Protein AF-A0AAV5ECK4-F1 (afdb_monomer)

Organism: NCBI:txid191504

Structure (mmCIF, N/CA/C/O backbone):
data_AF-A0AAV5ECK4-F1
#
_entry.id   AF-A0AAV5ECK4-F1
#
loop_
_atom_site.group_PDB
_atom_site.id
_atom_site.type_symbol
_atom_site.label_atom_id
_atom_site.label_alt_id
_atom_site.label_comp_id
_atom_site.label_asym_id
_atom_site.label_entity_id
_atom_site.label_seq_id
_atom_site.pdbx_PDB_ins_code
_atom_site.Cartn_x
_atom_site.Cartn_y
_atom_site.Cartn_z
_atom_site.occupancy
_atom_site.B_iso_or_equiv
_atom_site.auth_seq_id
_atom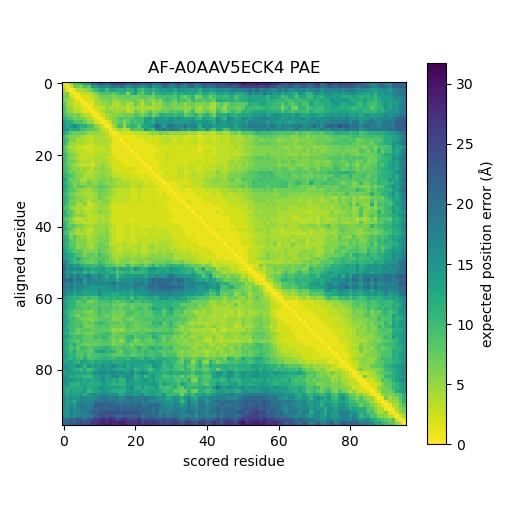_site.auth_comp_id
_atom_site.auth_asym_id
_atom_site.auth_atom_id
_atom_site.pdbx_PDB_model_num
ATOM 1 N N . MET A 1 1 ? 6.074 -8.973 14.889 1.00 43.88 1 MET A N 1
ATOM 2 C CA . MET A 1 1 ? 5.446 -9.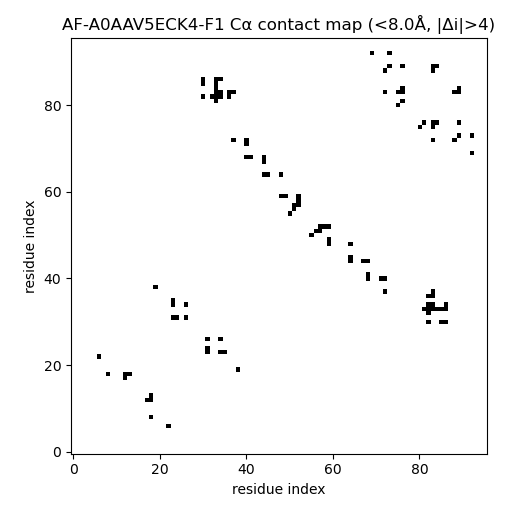143 13.557 1.00 43.88 1 MET A CA 1
ATOM 3 C C . MET A 1 1 ? 3.936 -8.927 13.726 1.00 43.88 1 MET A C 1
ATOM 5 O O . MET A 1 1 ? 3.317 -9.683 14.458 1.00 43.88 1 MET A O 1
ATOM 9 N N . PHE A 1 2 ? 3.355 -7.846 13.187 1.00 54.62 2 PHE A N 1
ATOM 10 C CA . PHE A 1 2 ? 2.052 -7.273 13.612 1.00 54.62 2 PHE A CA 1
ATOM 11 C C . PHE A 1 2 ? 0.773 -7.999 13.122 1.00 54.62 2 PHE A C 1
ATOM 13 O O . PHE A 1 2 ? -0.277 -7.379 13.009 1.00 54.62 2 PHE A O 1
ATOM 20 N N . GLY A 1 3 ? 0.812 -9.296 12.796 1.00 60.91 3 GLY A N 1
ATOM 21 C CA . GLY A 1 3 ? -0.392 -10.091 12.471 1.00 60.91 3 GLY A CA 1
ATOM 22 C C . GLY A 1 3 ? -1.171 -9.701 11.197 1.00 60.91 3 GLY A C 1
ATOM 23 O O . GLY A 1 3 ? -2.060 -10.443 10.778 1.00 60.91 3 GLY A O 1
ATOM 24 N N . LEU A 1 4 ? -0.814 -8.596 10.531 1.00 66.25 4 LEU A N 1
ATOM 25 C CA . LEU A 1 4 ? -1.465 -8.093 9.312 1.00 66.25 4 LEU A CA 1
ATOM 26 C C . LEU A 1 4 ? -1.262 -9.002 8.093 1.00 66.25 4 LEU A C 1
ATOM 28 O O . LEU A 1 4 ? -2.023 -8.911 7.138 1.00 66.25 4 LEU A O 1
ATOM 32 N N . GLN A 1 5 ? -0.301 -9.931 8.137 1.00 72.56 5 GLN A N 1
ATOM 33 C CA . GLN A 1 5 ? -0.101 -10.942 7.090 1.00 72.56 5 GLN A CA 1
ATOM 34 C C . GLN A 1 5 ? -1.371 -11.762 6.807 1.00 72.56 5 GLN A C 1
ATOM 36 O O . GLN A 1 5 ? -1.599 -12.184 5.681 1.00 72.56 5 GLN A O 1
ATOM 41 N N . ARG A 1 6 ? -2.243 -11.941 7.813 1.00 75.75 6 ARG A N 1
ATOM 42 C CA . ARG A 1 6 ? -3.525 -12.652 7.665 1.00 75.75 6 ARG A CA 1
ATOM 43 C C . ARG A 1 6 ? -4.547 -11.876 6.832 1.00 75.75 6 ARG A C 1
ATOM 45 O O . ARG A 1 6 ? -5.564 -12.441 6.440 1.00 75.75 6 ARG A O 1
ATOM 52 N N . LEU A 1 7 ? -4.298 -10.589 6.610 1.00 77.81 7 LEU A N 1
ATOM 53 C CA . LEU A 1 7 ? -5.115 -9.716 5.780 1.00 77.81 7 LEU A CA 1
ATOM 54 C C . LEU A 1 7 ? -4.578 -9.619 4.351 1.00 77.81 7 LEU A C 1
ATOM 56 O O . LEU A 1 7 ? -5.240 -8.999 3.530 1.00 77.81 7 LEU A O 1
ATOM 60 N N . ALA A 1 8 ? -3.417 -10.202 4.034 1.00 81.12 8 ALA A N 1
ATOM 61 C CA . ALA A 1 8 ? -2.884 -10.175 2.678 1.00 81.12 8 ALA A CA 1
ATOM 62 C C . ALA A 1 8 ? -3.840 -10.887 1.696 1.00 81.12 8 ALA A C 1
ATOM 64 O O . ALA A 1 8 ? -4.503 -11.858 2.084 1.00 81.12 8 ALA A O 1
ATOM 65 N N . PRO A 1 9 ? -3.942 -10.419 0.439 1.00 77.75 9 PRO A N 1
ATOM 66 C CA . PRO A 1 9 ? -4.696 -11.134 -0.580 1.00 77.75 9 PRO A CA 1
ATOM 67 C C . PRO A 1 9 ? -4.069 -12.513 -0.795 1.00 77.75 9 PRO A C 1
ATOM 69 O O . PRO A 1 9 ? -2.847 -12.649 -0.799 1.00 77.75 9 PRO A O 1
ATOM 72 N N . ASN A 1 10 ? -4.906 -13.533 -0.964 1.00 76.88 10 ASN A N 1
ATOM 73 C CA . ASN A 1 10 ? -4.474 -14.865 -1.376 1.00 76.88 10 ASN A CA 1
ATOM 74 C C . ASN A 1 10 ? -4.948 -15.139 -2.812 1.00 76.88 10 ASN A C 1
ATOM 76 O O . ASN A 1 10 ? -5.723 -14.364 -3.371 1.00 76.88 10 ASN A O 1
ATOM 80 N N . ASN A 1 11 ? -4.505 -16.250 -3.399 1.00 74.19 11 ASN A N 1
ATOM 81 C CA . ASN A 1 11 ? -4.818 -16.599 -4.791 1.00 74.19 11 ASN A CA 1
ATOM 82 C C . ASN A 1 11 ? -6.311 -16.895 -5.050 1.00 74.19 11 ASN A C 1
ATOM 84 O O . ASN A 1 11 ? -6.689 -17.076 -6.200 1.00 74.19 11 ASN A O 1
ATOM 88 N N . ASN A 1 12 ? -7.158 -16.925 -4.013 1.00 72.12 12 ASN A N 1
ATOM 89 C CA . ASN A 1 12 ? -8.587 -17.232 -4.121 1.00 72.12 12 ASN A CA 1
ATOM 90 C C . ASN A 1 12 ? -9.466 -15.967 -4.131 1.00 72.12 12 ASN A C 1
ATOM 92 O O . ASN A 1 12 ? -10.657 -16.059 -3.835 1.00 72.12 12 ASN A O 1
ATOM 96 N N . VAL A 1 13 ? -8.902 -14.778 -4.377 1.00 68.38 13 VAL A N 1
ATOM 97 C CA . VAL A 1 13 ? -9.671 -13.525 -4.394 1.00 68.38 13 VAL A CA 1
ATOM 98 C C . VAL A 1 13 ? -9.779 -12.973 -5.809 1.00 68.38 13 VAL A C 1
ATOM 100 O O . VAL A 1 13 ? -8.767 -12.684 -6.438 1.00 68.38 13 VAL A O 1
ATOM 103 N N . ASP A 1 14 ? -11.012 -12.763 -6.273 1.00 70.81 14 ASP A N 1
ATOM 104 C CA . ASP A 1 14 ? -11.285 -12.418 -7.675 1.00 70.81 14 ASP A CA 1
ATOM 105 C C . ASP A 1 14 ? -10.861 -10.993 -8.060 1.00 70.81 14 ASP A C 1
ATOM 107 O O . ASP A 1 14 ? -10.527 -10.732 -9.213 1.00 70.81 14 ASP A O 1
ATOM 111 N N . THR A 1 15 ? -10.876 -10.038 -7.118 1.00 86.88 15 THR A N 1
ATOM 112 C CA . THR A 1 15 ? -10.509 -8.637 -7.394 1.00 86.88 15 THR A CA 1
ATOM 113 C C . THR A 1 15 ? -9.904 -7.919 -6.185 1.00 86.88 15 THR A C 1
ATOM 115 O O . THR A 1 15 ? -10.209 -8.224 -5.028 1.00 86.88 15 THR A O 1
ATOM 118 N N . PHE A 1 16 ? -9.099 -6.881 -6.454 1.00 85.12 16 PHE A N 1
ATOM 119 C CA . PHE A 1 16 ? -8.572 -5.965 -5.432 1.00 85.12 16 PHE A CA 1
ATOM 120 C C . PHE A 1 16 ? -9.688 -5.316 -4.598 1.00 85.12 16 PHE A C 1
ATOM 122 O O . PHE A 1 16 ? -9.563 -5.205 -3.380 1.00 85.12 16 PHE A O 1
ATOM 129 N N . ALA A 1 17 ? -10.802 -4.941 -5.236 1.00 87.88 17 ALA A N 1
ATOM 130 C CA . ALA A 1 17 ? -11.949 -4.339 -4.562 1.00 87.88 17 ALA A CA 1
ATOM 131 C C . ALA A 1 17 ? -12.624 -5.317 -3.585 1.00 87.88 17 ALA A C 1
ATOM 133 O O . ALA A 1 17 ? -12.891 -4.950 -2.439 1.00 87.88 17 ALA A O 1
ATOM 134 N N . ASN A 1 18 ? -12.829 -6.575 -3.996 1.00 88.31 18 ASN A N 1
ATOM 135 C CA . ASN A 1 18 ? -13.396 -7.610 -3.127 1.00 88.31 18 ASN A CA 1
ATOM 136 C C . ASN A 1 18 ? -12.469 -7.924 -1.952 1.00 88.31 18 ASN A C 1
ATOM 138 O O . ASN A 1 18 ? -12.926 -8.043 -0.811 1.00 88.31 18 ASN A O 1
ATOM 142 N N . TRP A 1 19 ? -11.162 -8.022 -2.209 1.00 90.25 19 TRP A N 1
ATOM 143 C CA . TRP A 1 19 ? -10.171 -8.202 -1.153 1.00 90.25 19 TRP A CA 1
ATOM 144 C C . TRP A 1 19 ? -10.210 -7.053 -0.142 1.00 90.25 19 TRP A C 1
ATOM 146 O O . TRP A 1 19 ? -10.331 -7.303 1.059 1.00 90.25 19 TRP A O 1
ATOM 156 N N . TRP A 1 20 ? -10.149 -5.804 -0.615 1.00 91.38 20 TRP A N 1
ATOM 157 C CA . TRP A 1 20 ? -10.170 -4.625 0.247 1.00 91.38 20 TRP A CA 1
ATOM 158 C C . TRP A 1 20 ? -11.450 -4.608 1.086 1.00 91.38 20 TRP A C 1
ATOM 160 O O . TRP A 1 20 ? -11.372 -4.572 2.315 1.00 91.38 20 TRP A O 1
ATOM 170 N N . HIS A 1 21 ? -12.620 -4.747 0.457 1.00 89.56 21 HIS A N 1
ATOM 171 C CA . HIS A 1 21 ? -13.901 -4.773 1.161 1.00 89.56 21 HIS A CA 1
ATOM 172 C C . HIS A 1 21 ? -13.929 -5.821 2.289 1.00 89.56 21 HIS A C 1
ATOM 174 O O . HIS A 1 21 ? -14.308 -5.521 3.426 1.00 89.56 21 HIS A O 1
ATOM 180 N N . ASN A 1 22 ? -13.464 -7.041 2.010 1.00 88.88 22 ASN A N 1
ATOM 181 C CA . ASN A 1 22 ? -13.418 -8.122 2.992 1.00 88.88 22 ASN A CA 1
ATOM 182 C C . ASN A 1 22 ? -12.414 -7.856 4.120 1.00 88.88 22 ASN A C 1
ATOM 184 O O . ASN A 1 22 ? -12.723 -8.090 5.291 1.00 88.88 22 ASN A O 1
ATOM 188 N N . THR A 1 23 ? -11.234 -7.336 3.792 1.00 88.19 23 THR A N 1
ATOM 189 C CA . THR A 1 23 ? -10.207 -6.962 4.768 1.00 88.19 23 THR A CA 1
ATOM 190 C C . THR A 1 23 ? -10.718 -5.887 5.722 1.00 88.19 23 THR A C 1
ATOM 192 O O . THR A 1 23 ? -10.639 -6.064 6.938 1.00 88.19 23 THR A O 1
ATOM 195 N N . SER A 1 24 ? -11.348 -4.826 5.214 1.00 88.88 24 SER A N 1
ATOM 196 C CA . SER A 1 24 ? -11.911 -3.761 6.052 1.00 88.88 24 SER A CA 1
ATOM 197 C C . SER A 1 24 ? -13.011 -4.271 6.989 1.00 88.88 24 SER A C 1
ATOM 199 O O . SER A 1 24 ? -13.140 -3.772 8.106 1.00 88.88 24 SER A O 1
ATOM 201 N N . ARG A 1 25 ? -13.788 -5.285 6.581 1.00 88.31 25 ARG A N 1
ATOM 202 C CA . ARG A 1 25 ? -14.807 -5.913 7.443 1.00 88.31 25 ARG A CA 1
ATOM 203 C C . ARG A 1 25 ? -14.208 -6.763 8.564 1.00 88.31 25 ARG A C 1
ATOM 205 O O . ARG A 1 25 ? -14.774 -6.783 9.655 1.00 88.31 25 ARG A O 1
ATOM 212 N N . ARG A 1 26 ? -13.084 -7.440 8.305 1.00 87.81 26 ARG A N 1
ATOM 213 C CA . ARG A 1 26 ? -12.387 -8.328 9.260 1.00 87.81 26 ARG A CA 1
ATOM 214 C C . ARG A 1 26 ? -11.601 -7.578 10.335 1.00 87.81 26 ARG A C 1
ATOM 216 O O . ARG A 1 26 ? -11.264 -8.161 11.359 1.00 87.81 26 ARG A O 1
ATOM 223 N N . VAL A 1 27 ? -11.296 -6.306 10.102 1.00 86.88 27 VAL A N 1
ATOM 224 C CA . VAL A 1 27 ? -10.540 -5.464 11.031 1.00 86.88 27 VAL A CA 1
ATOM 225 C C . VAL A 1 27 ? -11.483 -4.787 12.032 1.00 86.88 27 VAL A C 1
ATOM 227 O O . VAL A 1 27 ? -12.576 -4.330 11.671 1.00 86.88 27 VAL A O 1
ATOM 230 N N . ALA A 1 28 ? -11.044 -4.712 13.293 1.00 88.50 28 ALA A N 1
ATOM 231 C CA . ALA A 1 28 ? -11.741 -4.009 14.369 1.00 88.50 28 ALA A CA 1
ATOM 232 C C . ALA A 1 28 ? -11.982 -2.533 13.999 1.00 88.50 28 ALA A C 1
ATOM 234 O O . ALA A 1 28 ? -11.168 -1.929 13.297 1.00 88.50 28 ALA A O 1
ATOM 235 N N . LYS A 1 29 ? -13.117 -1.958 14.413 1.00 87.75 29 LYS A N 1
ATOM 236 C CA . LYS A 1 29 ? -13.621 -0.664 13.908 1.00 87.75 29 LYS A CA 1
ATOM 237 C C . LYS A 1 29 ? -12.605 0.470 14.084 1.00 87.75 29 LYS A C 1
ATOM 239 O O . LYS A 1 29 ? -12.443 1.282 13.176 1.00 87.75 29 LYS A O 1
ATOM 244 N N . GLU A 1 30 ? -11.903 0.466 15.207 1.00 85.19 30 GLU A N 1
ATOM 245 C CA . GLU A 1 30 ? -10.808 1.355 15.587 1.00 85.19 30 GLU A CA 1
ATOM 246 C C . GLU A 1 30 ? -9.626 1.306 14.603 1.00 85.19 30 GLU A C 1
ATOM 248 O O . GLU A 1 30 ? -9.075 2.340 14.242 1.00 85.19 30 GLU A O 1
ATOM 253 N N . ASN A 1 31 ? -9.313 0.132 14.049 1.00 82.38 31 ASN A N 1
ATOM 254 C CA . ASN A 1 31 ? -8.160 -0.079 13.170 1.00 82.38 31 ASN A CA 1
ATOM 255 C C . ASN A 1 31 ? -8.495 0.067 11.676 1.00 82.38 31 ASN A C 1
ATOM 257 O O . ASN A 1 31 ? -7.593 0.182 10.842 1.00 82.38 31 ASN A O 1
ATOM 261 N N . ARG A 1 32 ? -9.784 0.085 11.304 1.00 88.19 32 ARG A N 1
ATOM 262 C CA . ARG A 1 32 ? -10.225 0.153 9.895 1.00 88.19 32 ARG A CA 1
ATOM 263 C C . ARG A 1 32 ? -9.679 1.370 9.169 1.00 88.19 32 ARG A C 1
ATOM 265 O O . ARG A 1 32 ? -9.277 1.257 8.015 1.00 88.19 32 ARG A O 1
ATOM 272 N N . LYS A 1 33 ? -9.656 2.527 9.840 1.00 86.69 33 LYS A N 1
ATOM 273 C CA . LYS A 1 33 ? -9.140 3.768 9.253 1.00 86.69 33 LYS A CA 1
ATOM 274 C C . LYS A 1 33 ? -7.663 3.618 8.892 1.00 86.69 33 LYS A C 1
ATOM 276 O O . LYS A 1 33 ? -7.302 3.887 7.754 1.00 86.69 33 LYS A O 1
ATOM 281 N N . GLY 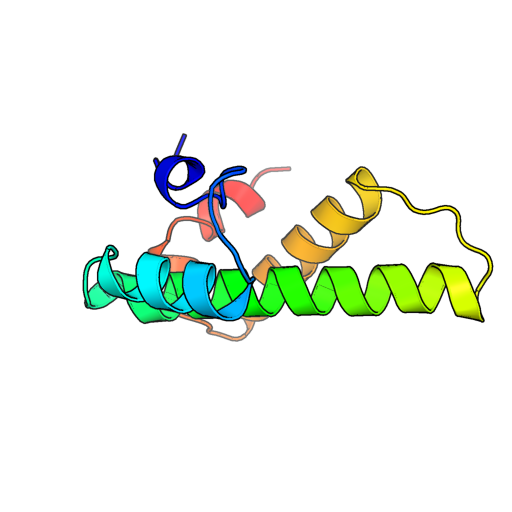A 1 34 ? -6.848 3.125 9.825 1.00 85.88 34 GLY A N 1
ATOM 282 C CA . GLY A 1 34 ? -5.427 2.873 9.592 1.00 85.88 34 GLY A CA 1
ATOM 283 C C . GLY A 1 34 ? -5.182 1.884 8.455 1.00 85.88 34 GLY A C 1
ATOM 284 O O . GLY A 1 34 ? -4.384 2.162 7.562 1.00 85.88 34 GLY A O 1
ATOM 285 N N . VAL A 1 35 ? -5.902 0.756 8.446 1.00 86.56 35 VAL A N 1
ATOM 286 C CA . VAL A 1 35 ? -5.737 -0.281 7.413 1.00 86.56 35 VAL A CA 1
ATOM 287 C C . VAL A 1 35 ? -6.149 0.236 6.035 1.00 86.56 35 VAL A C 1
ATOM 289 O O . VAL A 1 35 ? -5.425 0.019 5.070 1.00 86.56 35 VAL A O 1
ATOM 292 N N . ASN A 1 36 ? -7.255 0.977 5.933 1.00 88.31 36 ASN A N 1
ATOM 293 C CA . ASN A 1 36 ? -7.666 1.592 4.670 1.00 88.31 36 ASN A CA 1
ATOM 294 C C . ASN A 1 36 ? -6.625 2.596 4.162 1.00 88.31 36 ASN A C 1
ATOM 296 O O . ASN A 1 36 ? -6.298 2.578 2.979 1.00 88.31 36 ASN A O 1
ATOM 300 N N . THR A 1 37 ? -6.068 3.437 5.040 1.00 86.62 37 THR A N 1
ATOM 301 C CA . THR A 1 37 ? -4.991 4.360 4.659 1.00 86.62 37 THR A CA 1
ATOM 302 C C . THR A 1 37 ? -3.760 3.604 4.161 1.00 86.62 37 THR A C 1
ATOM 304 O O . THR A 1 37 ? -3.201 3.982 3.137 1.00 86.62 37 THR A O 1
ATOM 307 N N . LEU A 1 38 ? -3.371 2.509 4.821 1.00 85.94 38 LEU A N 1
ATOM 308 C CA . LEU A 1 38 ? -2.240 1.685 4.389 1.00 85.94 38 LEU A CA 1
ATOM 309 C C . LEU A 1 38 ? -2.478 1.040 3.013 1.00 85.94 38 LEU A C 1
ATOM 311 O O . LEU A 1 38 ? -1.575 1.031 2.181 1.00 85.94 38 LEU A O 1
ATOM 315 N N . ILE A 1 39 ? -3.689 0.535 2.755 1.00 88.94 39 ILE A N 1
ATOM 316 C CA . ILE A 1 39 ? -4.069 -0.045 1.457 1.00 88.94 39 ILE A CA 1
ATOM 317 C C . ILE A 1 39 ? -4.013 1.014 0.349 1.00 88.94 39 ILE A C 1
ATOM 319 O O . ILE A 1 39 ? -3.459 0.750 -0.718 1.00 88.94 39 ILE A O 1
ATOM 323 N N . ILE A 1 40 ? -4.539 2.216 0.609 1.00 89.38 40 ILE A N 1
ATOM 324 C CA . ILE A 1 40 ? -4.497 3.343 -0.335 1.00 89.38 40 ILE A CA 1
ATOM 325 C C . ILE A 1 40 ? -3.053 3.738 -0.637 1.00 89.38 40 ILE A C 1
ATOM 327 O O . ILE A 1 40 ? -2.705 3.880 -1.805 1.00 89.38 40 ILE A O 1
ATOM 331 N N . LEU A 1 41 ? -2.208 3.868 0.393 1.00 85.62 41 LEU A N 1
ATOM 332 C CA . LEU A 1 41 ? -0.787 4.170 0.216 1.00 85.62 41 LEU A CA 1
ATOM 333 C C . LEU A 1 41 ? -0.100 3.097 -0.631 1.00 85.62 41 LEU A C 1
ATOM 335 O O . LEU A 1 41 ? 0.564 3.433 -1.601 1.00 85.62 41 LEU A O 1
ATOM 339 N N . GLY A 1 42 ? -0.335 1.813 -0.347 1.00 86.31 42 GLY A N 1
ATOM 340 C CA . GLY A 1 42 ? 0.218 0.719 -1.147 1.00 86.31 42 GLY A CA 1
ATOM 341 C C . GLY A 1 42 ? -0.195 0.770 -2.621 1.00 86.31 42 GLY A C 1
ATOM 342 O O . GLY A 1 42 ? 0.655 0.654 -3.505 1.00 86.31 42 GLY A O 1
ATOM 343 N N . ALA A 1 43 ? -1.484 0.990 -2.897 1.00 88.75 43 ALA A N 1
ATOM 344 C CA . ALA A 1 43 ? -1.993 1.130 -4.261 1.00 88.75 43 ALA A CA 1
ATOM 345 C C . ALA A 1 43 ? -1.416 2.366 -4.973 1.00 88.75 43 ALA A C 1
ATOM 347 O O . ALA A 1 43 ? -1.035 2.283 -6.142 1.00 88.75 43 ALA A O 1
ATOM 348 N N . TRP A 1 44 ? -1.307 3.493 -4.267 1.00 86.38 44 TRP A N 1
ATOM 349 C CA . TRP A 1 44 ? -0.741 4.734 -4.789 1.00 86.38 44 TRP A CA 1
ATOM 350 C C . TRP A 1 44 ? 0.750 4.607 -5.113 1.00 86.38 44 TRP A C 1
ATOM 352 O O . TRP A 1 44 ? 1.169 4.952 -6.219 1.00 86.38 44 TRP A O 1
ATOM 362 N N . SER A 1 45 ? 1.555 4.064 -4.195 1.00 83.62 45 SER A N 1
ATOM 363 C CA . SER A 1 45 ? 2.985 3.847 -4.429 1.00 83.62 45 SER A CA 1
ATOM 364 C C . SER A 1 45 ? 3.212 2.878 -5.598 1.00 83.62 45 SER A C 1
ATOM 366 O O . SER A 1 45 ? 4.104 3.114 -6.413 1.00 83.62 45 SER A O 1
ATOM 368 N N . LEU A 1 46 ? 2.374 1.841 -5.748 1.00 84.44 46 LEU A N 1
ATOM 369 C CA . LEU A 1 46 ? 2.428 0.926 -6.894 1.00 84.44 46 LEU A CA 1
ATOM 370 C C . LEU A 1 46 ? 2.080 1.620 -8.215 1.00 84.44 46 LEU A C 1
ATOM 372 O O . LEU A 1 46 ? 2.762 1.398 -9.215 1.00 84.44 46 LEU A O 1
ATOM 376 N N . TRP A 1 47 ? 1.045 2.462 -8.224 1.00 85.81 47 TRP A N 1
ATOM 377 C CA . TRP A 1 47 ? 0.674 3.247 -9.400 1.00 85.81 47 TRP A CA 1
ATOM 378 C C . TRP A 1 47 ? 1.809 4.184 -9.829 1.00 85.81 47 TRP A C 1
ATOM 380 O O . TRP A 1 47 ? 2.229 4.146 -10.984 1.00 85.81 47 TRP A O 1
ATOM 390 N N . LYS A 1 48 ? 2.387 4.949 -8.892 1.00 81.19 48 LYS A N 1
ATOM 391 C CA . LYS A 1 48 ? 3.537 5.823 -9.176 1.00 81.19 48 LYS A CA 1
ATOM 392 C C . LYS A 1 48 ? 4.749 5.045 -9.680 1.00 81.19 48 LYS A C 1
ATOM 394 O O . LYS A 1 48 ? 5.391 5.479 -10.628 1.00 81.19 48 LYS A O 1
ATOM 399 N N . HIS A 1 49 ? 5.056 3.898 -9.072 1.00 80.75 49 HIS A N 1
ATOM 400 C CA . HIS A 1 49 ? 6.192 3.073 -9.479 1.00 80.75 49 HIS A CA 1
ATOM 401 C C . HIS A 1 49 ? 6.027 2.531 -10.906 1.00 80.75 49 HIS A C 1
ATOM 403 O O . HIS A 1 49 ? 6.961 2.592 -11.700 1.00 80.75 49 HIS A O 1
ATOM 409 N N . ARG A 1 50 ? 4.820 2.069 -11.259 1.00 79.50 50 ARG A N 1
ATOM 410 C CA . ARG A 1 50 ? 4.495 1.648 -12.630 1.00 79.50 50 ARG A CA 1
ATOM 411 C C . ARG A 1 50 ? 4.603 2.799 -13.625 1.00 79.50 50 ARG A C 1
ATOM 413 O O . ARG A 1 50 ? 5.129 2.598 -14.712 1.00 79.50 50 ARG A O 1
ATOM 420 N N . ASN A 1 51 ? 4.152 3.991 -13.245 1.00 81.62 51 ASN A N 1
ATOM 421 C CA . ASN A 1 51 ? 4.266 5.169 -14.096 1.00 81.62 51 ASN A CA 1
ATOM 422 C C . ASN A 1 51 ? 5.724 5.598 -14.288 1.00 81.62 51 ASN A C 1
ATOM 424 O O . ASN A 1 51 ? 6.116 5.847 -15.418 1.00 81.62 51 ASN A O 1
ATOM 428 N N . SER A 1 52 ? 6.546 5.623 -13.236 1.00 76.75 52 SER A N 1
ATOM 429 C CA . SER A 1 52 ? 7.986 5.913 -13.359 1.00 76.75 52 SER A CA 1
ATOM 430 C C . SER A 1 52 ? 8.667 4.925 -14.315 1.00 76.75 52 SER A C 1
ATOM 432 O O . SER A 1 52 ? 9.394 5.351 -15.205 1.00 76.75 52 SER A O 1
ATOM 434 N N . GLY A 1 53 ? 8.327 3.632 -14.264 1.00 74.19 53 GLY A N 1
ATOM 435 C CA . GLY A 1 53 ? 8.858 2.663 -15.232 1.00 74.19 53 GLY A CA 1
ATOM 436 C C . 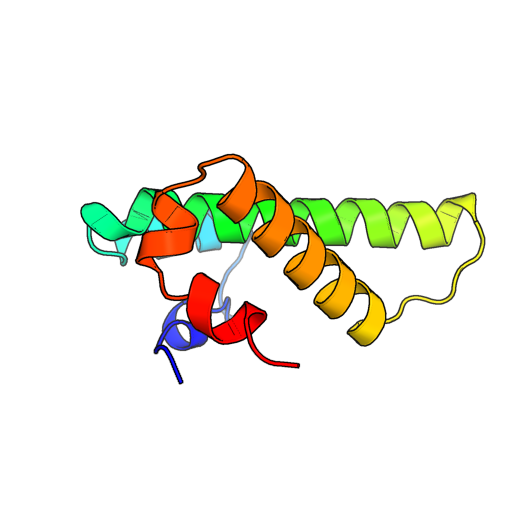GLY A 1 53 ? 8.462 2.946 -16.689 1.00 74.19 53 GLY A C 1
ATOM 437 O O . GLY A 1 53 ? 9.255 2.714 -17.597 1.00 74.19 53 GLY A O 1
ATOM 438 N N . VAL A 1 54 ? 7.260 3.483 -16.923 1.00 71.75 54 VAL A N 1
ATOM 439 C CA . VAL A 1 54 ? 6.770 3.837 -18.269 1.00 71.75 54 VAL A CA 1
ATOM 440 C C . VAL A 1 5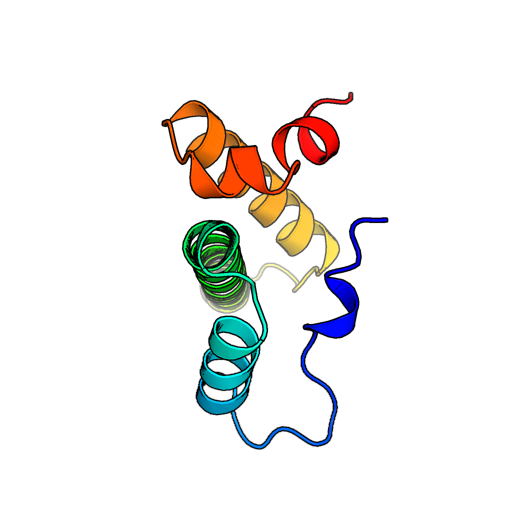4 ? 7.336 5.175 -18.762 1.00 71.75 54 VAL A C 1
ATOM 442 O O . VAL A 1 54 ? 7.651 5.296 -19.942 1.00 71.75 54 VAL A O 1
ATOM 445 N N . PHE A 1 55 ? 7.461 6.177 -17.887 1.00 70.00 55 PHE A N 1
ATOM 446 C CA . PHE A 1 55 ? 7.827 7.550 -18.262 1.00 70.00 55 PHE A CA 1
ATOM 447 C C . PHE A 1 55 ? 9.319 7.869 -18.104 1.00 70.00 55 PHE A C 1
ATOM 449 O O . PHE A 1 55 ? 9.841 8.700 -18.839 1.00 70.00 55 PHE A O 1
ATOM 456 N N . GLU A 1 56 ? 10.007 7.224 -17.164 1.00 72.62 56 GLU A N 1
ATOM 457 C CA . GLU A 1 56 ? 11.407 7.503 -16.808 1.00 72.62 56 GLU A CA 1
ATOM 458 C C . GLU A 1 56 ? 12.344 6.338 -17.169 1.00 72.62 56 GLU A C 1
ATOM 460 O O . GLU A 1 56 ? 13.554 6.433 -16.975 1.00 72.62 56 GLU A O 1
ATOM 465 N N . GLY A 1 57 ? 11.805 5.226 -17.687 1.00 69.19 57 GLY A N 1
ATOM 466 C CA . GLY A 1 57 ? 12.582 4.041 -18.066 1.00 69.19 57 GLY A CA 1
ATOM 467 C C . GLY A 1 57 ? 13.242 3.327 -16.881 1.00 69.19 57 GLY A C 1
ATOM 468 O O . GLY A 1 57 ? 14.166 2.534 -17.069 1.00 69.19 57 GLY A O 1
ATOM 469 N N . THR A 1 58 ? 12.800 3.605 -15.654 1.00 72.38 58 THR A N 1
ATOM 470 C CA . THR A 1 58 ? 13.325 2.970 -14.446 1.00 72.38 58 THR A CA 1
ATOM 471 C C . THR A 1 58 ? 12.920 1.499 -14.392 1.00 72.38 58 THR A C 1
ATOM 473 O O . THR A 1 58 ? 11.769 1.122 -14.623 1.00 72.38 58 THR A O 1
ATOM 476 N N . ALA A 1 59 ? 13.878 0.633 -14.060 1.00 74.94 59 ALA A N 1
ATOM 477 C CA . ALA A 1 59 ? 13.588 -0.780 -13.870 1.00 74.94 59 ALA A CA 1
ATOM 478 C C . ALA A 1 59 ? 12.651 -0.970 -12.659 1.00 74.94 59 ALA A C 1
ATOM 480 O O . ALA A 1 59 ? 12.883 -0.368 -11.602 1.00 74.94 59 ALA A O 1
ATOM 481 N N . PRO A 1 60 ? 11.609 -1.813 -12.769 1.00 73.62 60 PRO A N 1
ATOM 482 C CA . PRO A 1 60 ? 10.730 -2.087 -11.647 1.00 73.62 60 PRO A CA 1
ATOM 483 C C . PRO A 1 60 ? 11.513 -2.751 -10.506 1.00 73.62 60 PRO A C 1
ATOM 485 O O . PRO A 1 60 ? 12.221 -3.737 -10.702 1.00 73.62 60 PRO A O 1
ATOM 488 N N . SER A 1 61 ? 11.372 -2.213 -9.297 1.00 82.31 61 SER A N 1
ATOM 489 C CA . SER A 1 61 ? 12.094 -2.623 -8.095 1.00 82.31 61 SER A CA 1
ATOM 490 C C . SER A 1 61 ? 11.138 -2.643 -6.911 1.00 82.31 61 SER A C 1
ATOM 492 O O . SER A 1 61 ? 10.679 -1.607 -6.422 1.00 82.31 61 SER A O 1
ATOM 494 N N . VAL A 1 62 ? 10.862 -3.852 -6.419 1.00 78.69 62 VAL A N 1
ATOM 495 C CA . VAL A 1 62 ? 10.035 -4.066 -5.222 1.00 78.69 62 VAL A CA 1
ATOM 496 C C . VAL A 1 62 ? 10.666 -3.392 -4.006 1.00 78.69 62 VAL A C 1
ATOM 498 O O . VAL A 1 62 ? 9.952 -2.817 -3.189 1.00 78.69 62 VAL A O 1
ATOM 501 N N . GLN A 1 63 ? 11.998 -3.404 -3.910 1.00 81.75 63 GLN A N 1
ATOM 502 C CA . GLN A 1 63 ? 12.719 -2.756 -2.819 1.00 81.75 63 GLN A CA 1
ATOM 503 C C . GLN A 1 63 ? 12.486 -1.239 -2.826 1.00 81.75 63 GLN A C 1
ATOM 505 O O . GLN A 1 63 ? 12.076 -0.673 -1.817 1.00 81.75 63 GLN A O 1
ATOM 510 N N . SER A 1 64 ? 12.627 -0.600 -3.989 1.00 80.25 64 SER A N 1
ATOM 511 C CA . SER A 1 64 ? 12.390 0.840 -4.146 1.00 80.25 64 SER A CA 1
ATOM 512 C C . SER A 1 64 ? 10.931 1.220 -3.876 1.00 80.25 64 SER A C 1
ATOM 514 O O . SER A 1 64 ? 10.658 2.260 -3.280 1.00 80.25 64 SER A O 1
ATOM 516 N N . LEU A 1 65 ? 9.978 0.364 -4.260 1.00 82.50 65 LEU A N 1
ATOM 517 C CA . LEU A 1 65 ? 8.563 0.549 -3.936 1.00 82.50 65 LEU A CA 1
ATOM 518 C C . LEU A 1 65 ? 8.314 0.485 -2.424 1.00 82.50 65 LEU A C 1
ATOM 520 O O . LEU A 1 65 ? 7.595 1.330 -1.891 1.00 82.50 65 LEU A O 1
ATOM 524 N N . LEU A 1 66 ? 8.905 -0.494 -1.733 1.00 81.25 66 LEU A N 1
ATOM 525 C CA . LEU A 1 66 ? 8.773 -0.638 -0.283 1.00 81.25 66 LEU A CA 1
ATOM 526 C C . LEU A 1 66 ? 9.391 0.546 0.461 1.00 81.25 66 LEU A C 1
ATOM 528 O O . LEU A 1 66 ? 8.791 1.031 1.418 1.00 81.25 66 LEU A O 1
ATOM 532 N N . ASP A 1 67 ? 10.551 1.030 0.026 1.00 82.75 67 ASP A N 1
ATOM 533 C CA . ASP A 1 67 ? 11.222 2.158 0.672 1.00 82.75 67 ASP A CA 1
ATOM 534 C C . ASP A 1 67 ? 10.461 3.475 0.454 1.00 82.75 67 ASP A C 1
ATOM 536 O O . ASP A 1 67 ? 10.257 4.229 1.407 1.00 82.75 67 ASP A O 1
ATOM 540 N N . ASN A 1 68 ? 9.901 3.691 -0.741 1.00 81.12 68 ASN A N 1
ATOM 541 C CA . ASN A 1 68 ? 9.002 4.819 -1.006 1.00 81.12 68 ASN A CA 1
ATOM 542 C C . ASN A 1 68 ? 7.725 4.759 -0.158 1.00 81.12 68 ASN A C 1
ATOM 544 O O . ASN A 1 68 ? 7.306 5.772 0.400 1.00 81.12 68 ASN A O 1
ATOM 548 N N . LEU A 1 69 ? 7.117 3.578 -0.021 1.00 81.94 69 LEU A N 1
ATOM 549 C CA . LEU A 1 69 ? 5.921 3.388 0.802 1.00 81.94 69 LEU A CA 1
ATOM 550 C C . LEU A 1 69 ? 6.206 3.697 2.275 1.00 81.94 69 LEU A C 1
ATOM 552 O O . LEU A 1 69 ? 5.420 4.388 2.925 1.00 81.94 69 LEU A O 1
ATOM 556 N N . LYS A 1 70 ? 7.338 3.215 2.804 1.00 81.50 70 LYS A N 1
ATOM 557 C CA . LYS A 1 70 ? 7.798 3.532 4.164 1.00 81.50 70 LYS A CA 1
ATOM 558 C C . LYS A 1 70 ? 7.972 5.038 4.349 1.00 81.50 70 LYS A C 1
ATOM 560 O O . LYS A 1 70 ? 7.467 5.581 5.330 1.00 81.50 70 LYS A O 1
ATOM 565 N N . HIS A 1 71 ? 8.628 5.701 3.399 1.00 81.19 71 HIS A N 1
ATOM 566 C CA . HIS A 1 71 ? 8.854 7.143 3.431 1.00 81.19 71 HIS A CA 1
ATOM 567 C C . HIS A 1 71 ? 7.533 7.931 3.413 1.00 81.19 71 HIS A C 1
ATOM 569 O O . HIS A 1 71 ? 7.320 8.822 4.236 1.00 81.19 71 HIS A O 1
ATOM 575 N N . GLU A 1 72 ? 6.585 7.566 2.546 1.00 80.44 72 GLU A N 1
ATOM 576 C CA . GLU A 1 72 ? 5.255 8.190 2.519 1.00 80.44 72 GLU A CA 1
ATOM 577 C C . GLU A 1 72 ? 4.483 7.953 3.821 1.00 80.44 72 GLU A C 1
ATOM 579 O O . GLU A 1 72 ? 3.895 8.884 4.373 1.00 80.44 72 GLU A O 1
ATOM 584 N N . ALA A 1 73 ? 4.522 6.735 4.366 1.00 80.38 73 ALA A N 1
ATOM 585 C CA . ALA A 1 73 ? 3.877 6.423 5.636 1.00 80.38 73 ALA A CA 1
ATOM 586 C C . ALA A 1 73 ? 4.465 7.235 6.809 1.00 80.38 73 ALA A C 1
ATOM 588 O O . ALA A 1 73 ? 3.710 7.668 7.688 1.00 80.38 73 ALA A O 1
ATOM 589 N N . GLN A 1 74 ? 5.780 7.492 6.816 1.00 79.81 74 GLN A N 1
ATOM 590 C CA . GLN A 1 74 ? 6.425 8.395 7.778 1.00 79.81 74 GLN A CA 1
ATOM 591 C C . GLN A 1 74 ? 5.914 9.827 7.621 1.00 79.81 74 GLN A C 1
ATOM 593 O O . GLN A 1 74 ? 5.431 10.403 8.596 1.00 79.81 74 GLN A O 1
ATOM 598 N N . LEU A 1 75 ? 5.964 10.382 6.405 1.00 80.94 75 LEU A N 1
ATOM 599 C CA . LEU A 1 75 ? 5.509 11.748 6.123 1.00 80.94 75 LEU A CA 1
ATOM 600 C C . LEU A 1 75 ? 4.058 11.963 6.559 1.00 80.94 75 LEU A C 1
ATOM 602 O O . LEU A 1 75 ? 3.736 12.959 7.202 1.00 80.94 75 LEU A O 1
ATOM 606 N N . TRP A 1 76 ? 3.182 10.999 6.282 1.00 78.94 76 TRP A N 1
ATOM 607 C CA . TRP A 1 76 ? 1.772 11.083 6.657 1.00 78.94 76 TRP A CA 1
ATOM 608 C C . TRP A 1 76 ? 1.569 10.952 8.167 1.00 78.94 76 TRP A C 1
ATOM 610 O O . TRP A 1 76 ? 0.699 11.612 8.738 1.00 78.94 76 TRP A O 1
ATOM 620 N N . THR A 1 77 ? 2.391 10.144 8.839 1.00 78.81 77 THR A N 1
ATOM 621 C CA . THR A 1 77 ? 2.397 10.067 10.305 1.00 78.81 77 THR A CA 1
ATOM 622 C C . THR A 1 77 ? 2.821 11.404 10.921 1.00 78.81 77 THR A C 1
ATOM 624 O O . THR A 1 77 ? 2.143 11.879 11.834 1.00 78.81 77 THR A O 1
ATOM 627 N N . PHE A 1 78 ? 3.870 12.046 10.391 1.00 76.38 78 PHE A N 1
ATOM 628 C CA . PHE A 1 78 ? 4.302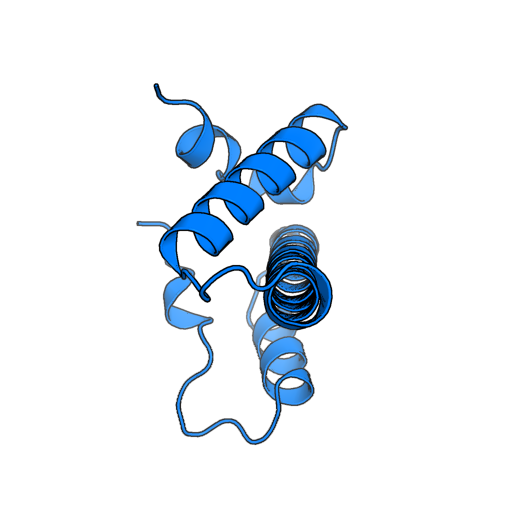 13.388 10.804 1.00 76.38 78 PHE A CA 1
ATOM 629 C C . PHE A 1 78 ? 3.236 14.455 10.532 1.00 76.38 78 PHE A C 1
ATOM 631 O O . PHE A 1 78 ? 2.998 15.309 11.380 1.00 76.38 78 PHE A O 1
ATOM 638 N N . ALA A 1 79 ? 2.522 14.353 9.409 1.00 78.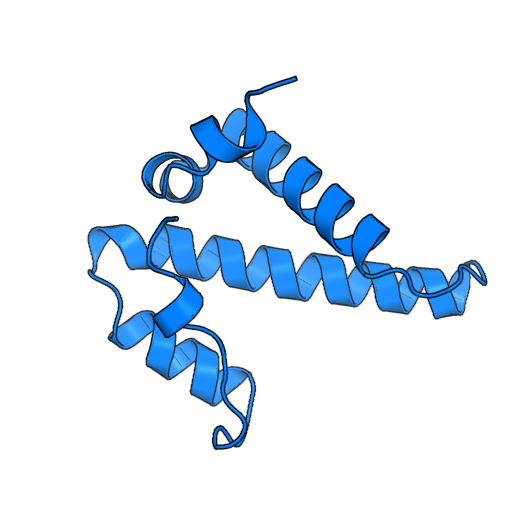06 79 ALA A N 1
ATOM 639 C CA . ALA A 1 79 ? 1.402 15.229 9.065 1.00 78.06 79 ALA A CA 1
ATOM 640 C C . ALA A 1 79 ? 0.124 14.972 9.898 1.00 78.06 79 ALA A C 1
ATOM 642 O O . ALA A 1 79 ? -0.897 15.627 9.691 1.00 78.06 79 ALA A O 1
ATOM 643 N N . GLY A 1 80 ? 0.150 14.029 10.850 1.00 77.31 80 GLY A N 1
ATOM 644 C CA . GLY A 1 80 ? -0.938 13.810 11.805 1.00 77.31 80 GLY A CA 1
ATOM 645 C C . GLY A 1 80 ? -1.937 12.711 11.429 1.00 77.31 80 GLY A C 1
ATOM 646 O O . GLY A 1 80 ? -3.034 12.672 11.995 1.00 77.31 80 GLY A O 1
ATOM 647 N N . ALA A 1 81 ? -1.591 11.783 10.529 1.00 77.12 81 ALA A N 1
ATOM 648 C CA . ALA A 1 81 ? -2.416 10.614 10.212 1.00 77.12 81 ALA A CA 1
ATOM 649 C C . ALA A 1 81 ? -2.490 9.622 11.398 1.00 77.12 81 ALA A C 1
ATOM 651 O O . ALA A 1 81 ? -1.788 8.612 11.454 1.00 77.12 81 ALA A O 1
ATOM 652 N N . ARG A 1 82 ? -3.386 9.898 12.359 1.00 70.12 82 ARG A N 1
ATOM 653 C CA . ARG A 1 82 ? -3.523 9.147 13.628 1.00 70.12 82 ARG A CA 1
ATOM 654 C C . ARG A 1 82 ? -3.748 7.643 13.436 1.00 70.12 82 ARG A C 1
ATOM 656 O O . ARG A 1 82 ? -3.165 6.854 14.166 1.00 70.12 82 ARG A O 1
ATOM 663 N N . GLY A 1 83 ? -4.487 7.246 12.398 1.00 68.75 83 GLY A N 1
ATOM 664 C CA . GLY A 1 83 ? -4.755 5.832 12.108 1.00 68.75 83 GLY A CA 1
ATOM 665 C C . GLY A 1 83 ? -3.516 5.021 11.699 1.00 68.75 83 GLY A C 1
ATOM 666 O O . GLY A 1 83 ? -3.468 3.826 11.961 1.00 68.75 83 GLY A O 1
ATOM 667 N N . LEU A 1 84 ? -2.494 5.641 11.094 1.00 67.31 84 LEU A N 1
ATOM 668 C CA . LEU A 1 84 ? -1.219 4.965 10.800 1.00 67.31 84 LEU A CA 1
ATOM 669 C C . LEU A 1 84 ? -0.349 4.849 12.058 1.00 67.31 84 LEU A C 1
ATOM 671 O O . LEU A 1 84 ? 0.292 3.823 12.285 1.00 67.31 84 LEU A O 1
ATOM 675 N N . LYS A 1 85 ? -0.378 5.882 12.909 1.00 67.06 85 LYS A N 1
ATOM 676 C CA . LYS A 1 85 ? 0.301 5.891 14.210 1.00 67.06 85 LYS A CA 1
ATOM 677 C C . LYS A 1 85 ? -0.236 4.791 15.135 1.00 67.06 85 LYS A C 1
ATOM 679 O O . LYS A 1 85 ? 0.552 4.088 15.762 1.00 67.06 85 LYS A O 1
ATOM 684 N N . GLU A 1 86 ? -1.555 4.620 15.178 1.00 69.06 86 GLU A N 1
ATOM 685 C CA . GLU A 1 86 ? -2.256 3.612 15.990 1.00 69.06 86 GLU A CA 1
ATOM 686 C C . GLU A 1 86 ? -1.953 2.169 15.557 1.00 69.06 86 GLU A C 1
ATOM 688 O O . GLU A 1 86 ? -1.904 1.276 16.398 1.00 69.06 86 GLU A O 1
ATOM 693 N N . LEU A 1 87 ? -1.628 1.938 14.279 1.00 67.69 87 LEU A N 1
ATOM 694 C CA . LEU A 1 87 ? -1.169 0.633 13.781 1.00 67.69 87 LEU A CA 1
ATOM 695 C C . LEU A 1 87 ? 0.271 0.274 14.197 1.00 67.69 87 LEU A C 1
ATOM 697 O O . LEU A 1 87 ? 0.796 -0.756 13.774 1.00 67.69 87 LEU A O 1
ATOM 701 N N . GLY A 1 88 ? 0.944 1.113 14.990 1.00 62.84 88 GLY A N 1
ATOM 702 C CA . GLY A 1 88 ? 2.315 0.867 15.444 1.00 62.84 88 GLY A CA 1
ATOM 703 C C . GLY A 1 88 ? 3.383 1.050 14.359 1.00 62.84 88 GLY A C 1
ATOM 704 O O . GLY A 1 88 ? 4.566 0.828 14.626 1.00 62.84 88 GLY A O 1
ATOM 705 N N . LEU A 1 89 ? 3.008 1.516 13.159 1.00 61.62 89 LEU A N 1
ATOM 706 C CA . LEU A 1 89 ? 3.944 1.807 12.064 1.00 61.62 89 LEU A CA 1
ATOM 707 C C . LEU A 1 89 ? 4.943 2.912 12.428 1.00 61.62 89 LEU A C 1
ATOM 709 O O . LEU A 1 89 ? 6.063 2.900 11.931 1.00 61.62 89 LEU A O 1
ATOM 713 N N . GLY A 1 90 ? 4.605 3.790 13.377 1.00 53.81 90 GLY A N 1
ATOM 714 C CA . GLY A 1 90 ? 5.551 4.769 13.920 1.00 53.81 90 GLY A CA 1
ATOM 715 C C . GLY A 1 90 ? 6.806 4.149 14.559 1.00 53.81 90 GLY A C 1
ATOM 716 O O . GLY A 1 90 ? 7.855 4.778 14.534 1.00 53.81 90 GLY A O 1
ATOM 717 N N . ARG A 1 91 ? 6.741 2.911 15.088 1.00 51.72 91 ARG A N 1
ATOM 718 C CA . ARG A 1 91 ? 7.920 2.188 15.621 1.00 51.72 91 ARG A CA 1
ATOM 719 C C . ARG A 1 91 ? 8.670 1.378 14.561 1.00 51.72 91 ARG A C 1
ATOM 721 O O . ARG A 1 91 ? 9.872 1.195 14.691 1.00 51.72 91 ARG A O 1
ATOM 728 N N . LEU A 1 92 ? 7.983 0.902 13.522 1.00 53.59 92 LEU A N 1
ATOM 729 C CA . LEU A 1 92 ? 8.589 0.131 12.422 1.00 53.59 92 LEU A CA 1
ATOM 730 C C . LEU A 1 92 ? 9.408 1.028 11.480 1.00 53.59 92 LEU A C 1
ATOM 732 O O . LEU A 1 92 ? 10.322 0.563 10.812 1.00 53.59 92 LEU A O 1
ATOM 736 N N . LEU A 1 93 ? 9.076 2.318 11.452 1.00 53.94 93 LEU A N 1
ATOM 737 C CA . LEU A 1 93 ? 9.683 3.326 10.590 1.00 53.94 93 LEU A CA 1
ATOM 738 C C . LEU A 1 93 ? 10.585 4.305 11.367 1.00 53.94 93 LEU A C 1
ATOM 740 O O . LEU A 1 93 ? 11.018 5.298 10.806 1.00 53.94 93 LEU A O 1
ATOM 744 N N . GLY A 1 94 ? 10.832 4.080 12.661 1.00 45.28 94 GLY A N 1
ATOM 745 C CA . GLY A 1 94 ? 11.551 5.016 13.538 1.00 45.28 94 GLY A CA 1
ATOM 746 C C . GLY A 1 94 ? 12.973 4.603 13.930 1.00 45.28 94 GLY A C 1
ATOM 747 O O . GLY A 1 94 ? 13.588 5.311 14.716 1.00 45.28 94 GLY A O 1
ATOM 748 N N . HIS A 1 95 ? 13.487 3.473 13.433 1.00 39.56 95 HIS A N 1
ATOM 749 C CA . HIS A 1 95 ? 14.856 3.027 13.711 1.00 39.56 95 HIS A CA 1
ATOM 750 C C . HIS A 1 95 ? 15.717 3.076 12.445 1.00 39.56 95 HIS A C 1
ATOM 752 O O . HIS A 1 95 ? 15.606 2.232 11.555 1.00 39.56 95 HIS A O 1
ATOM 758 N N . SER A 1 96 ? 16.591 4.076 12.400 1.00 41.34 96 SER A N 1
ATOM 759 C CA . SER A 1 96 ? 17.965 3.980 11.904 1.00 41.34 96 SER A CA 1
ATOM 760 C C . SER A 1 96 ? 18.855 4.561 12.992 1.00 41.34 96 SER A C 1
ATOM 762 O O . SER A 1 96 ? 18.418 5.570 13.592 1.00 41.34 96 SER A O 1
#

Sequence (96 aa):
MFGLQRLAPNNNVDTFANWWHNTSRRVAKENRKGVNTLIILGAWSLWKHRNSGVFEGTAPSVQSLLDNLKHEAQLWTFAGARGLKELGLGRLLGHS

Foldseek 3Di:
DLPCVVLDDDPPDPDPVRSLVVSLVPDDPLLSLLVVVLSVLLVVLVVVLVVCCVPVVDDRDPVVSV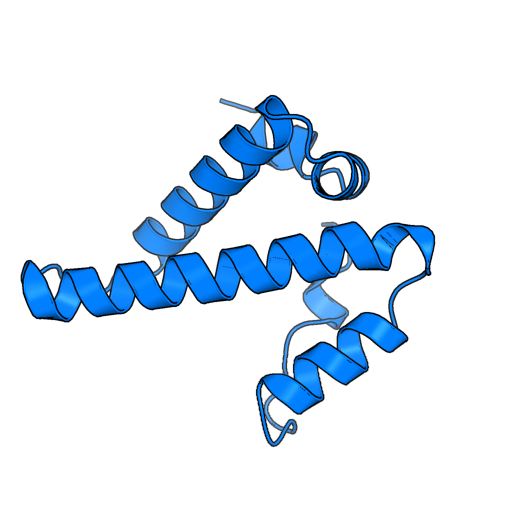VVSLVVLVVVVVVPSVSVVVSVSCVVSVDD

Solvent-accessible surface area (backbone atoms only — not comparable to full-atom values): 5736 Å² total; per-residue (Å²): 132,90,69,58,75,81,62,54,85,59,98,89,55,95,41,72,66,58,44,48,57,52,41,51,68,74,39,57,80,86,50,30,60,18,52,52,53,53,52,50,47,54,54,48,41,51,51,52,51,55,46,40,33,73,76,69,68,44,76,89,47,72,65,61,44,52,53,52,42,52,51,50,54,49,55,41,40,74,74,61,40,56,39,46,44,73,70,48,47,61,66,77,74,63,80,128

Secondary structure (DSSP, 8-state):
--SGGGGS--TT-S-HHHHHHHHHHHS-HHHHHHHHHHHHHHHHHHHHHHHHHHHT-PPP-HHHHHHHHHHHHHHHHHTT-HHHHHTTHHHHTS--

Mean predicted aligned error: 8.93 Å

Radius of gyration: 14.34 Å; Cα contacts (8 Å, |Δi|>4): 60; chains: 1; bounding box: 33×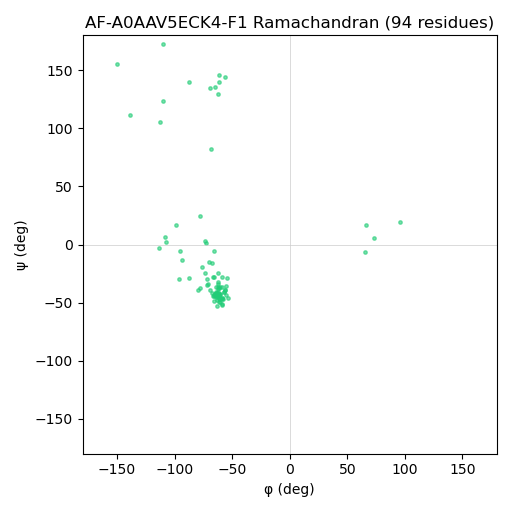32×34 Å

pLDDT: mean 76.96, std 11.69, range [39.56, 91.38]